Protein AF-A0A5B0R2Y5-F1 (afdb_monomer_lite)

Secondary structure (DSSP, 8-state):
--HHHHHHHHHHHHHHHT-SS----TT-GGG-B-TT--B--EEEEEEEEEEEEE-SSS-SSEEEEEEEEPPPTTS-S-GGGSTTEEEEEE-TTTGGG-PSSEEHHHHHHHEE-TTSPPPPTTPPPP-

pLDDT: mean 71.76, std 15.91, range [36.44, 91.12]

Sequence (127 aa):
MWSFHLFQIMMVLLIQGEAPYAQANPFGCGNVKNENGRVFQTRRCVKILPGKLPARSGLPGKFYQVEMIQLEAHMHNDCATTFHKIASCCDNDSVPHLNNPVSIANWSTFCKNPDNTDISRDQGPPK

Radius of gyration: 20.86 Å; chains: 1; bounding box: 61×32×54 Å

Foldseek 3Di:
DPVVVVVVVVVVVVVVVVPPPPPVQVQQQPPAADPVRQGLRDKWKKAWDQDWDDAPVPDDDTFTWIFTDDDDPPDPDDLPPDPRIAIKRFRPVCVVVCPPGHGLNSVQVGIDHSVNHTDDRRDHGDD

Structure (mmCIF, N/CA/C/O backbone):
data_AF-A0A5B0R2Y5-F1
#
_entry.id   AF-A0A5B0R2Y5-F1
#
loop_
_atom_site.group_PDB
_atom_site.id
_atom_site.type_symbol
_atom_site.label_atom_id
_atom_site.label_alt_id
_atom_site.label_comp_id
_atom_site.label_asym_id
_atom_site.label_entity_id
_atom_site.label_seq_id
_atom_site.pdbx_PDB_ins_code
_atom_site.Cartn_x
_atom_site.Cartn_y
_atom_site.Cartn_z
_atom_site.occupancy
_atom_site.B_iso_or_equiv
_atom_site.auth_seq_id
_atom_site.auth_comp_id
_atom_site.auth_asym_id
_atom_site.auth_atom_id
_atom_site.pdbx_PDB_model_num
ATOM 1 N N . MET A 1 1 ? 46.202 8.889 -40.734 1.00 53.00 1 MET A N 1
ATOM 2 C CA . MET A 1 1 ? 46.081 8.957 -39.256 1.00 53.00 1 MET A CA 1
ATOM 3 C C . MET A 1 1 ? 44.746 9.589 -38.822 1.00 53.00 1 MET A C 1
ATOM 5 O O . MET A 1 1 ? 44.736 10.456 -37.967 1.00 53.00 1 MET A O 1
ATOM 9 N N . TRP A 1 2 ? 43.605 9.180 -39.396 1.00 49.47 2 TRP A N 1
ATOM 10 C CA . TRP A 1 2 ? 42.271 9.726 -39.048 1.00 49.47 2 TRP A CA 1
ATOM 11 C C . TRP A 1 2 ? 41.261 8.642 -38.626 1.00 49.47 2 TRP A C 1
ATOM 13 O O . TRP A 1 2 ? 40.196 8.956 -38.111 1.00 49.47 2 TRP A O 1
ATOM 23 N N . SER A 1 3 ? 41.600 7.358 -38.786 1.00 54.00 3 SER A N 1
ATOM 24 C CA . SER A 1 3 ? 40.696 6.243 -38.461 1.00 54.00 3 SER A CA 1
ATOM 25 C C . SER A 1 3 ? 40.716 5.825 -36.986 1.00 54.00 3 SER A C 1
ATOM 27 O O . SER A 1 3 ? 39.759 5.218 -36.522 1.00 54.00 3 SER A O 1
ATOM 29 N N . PHE A 1 4 ? 41.767 6.161 -36.227 1.00 54.00 4 PHE A N 1
ATOM 30 C CA . PHE A 1 4 ? 41.877 5.773 -34.811 1.00 54.00 4 PHE A CA 1
ATOM 31 C C . PHE A 1 4 ? 41.007 6.627 -33.872 1.00 54.00 4 PHE A C 1
ATOM 33 O O . PHE A 1 4 ? 40.541 6.124 -32.854 1.00 54.00 4 PHE A O 1
ATOM 40 N N . HIS A 1 5 ? 40.726 7.888 -34.222 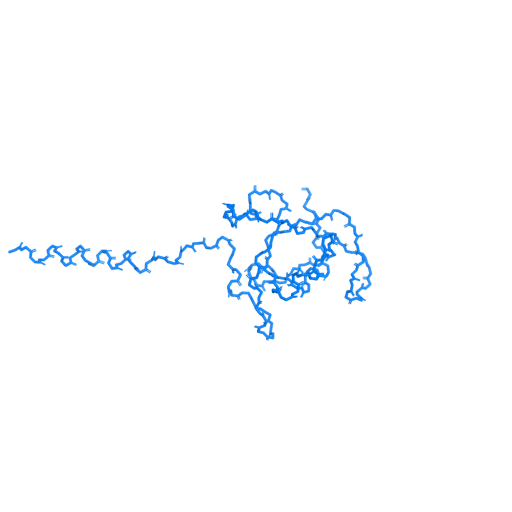1.00 52.91 5 HIS A N 1
ATOM 41 C CA . HIS A 1 5 ? 39.901 8.772 -33.386 1.00 52.91 5 HIS A CA 1
ATOM 42 C C . HIS A 1 5 ? 38.399 8.482 -33.492 1.00 52.91 5 HIS A C 1
ATOM 44 O O . HIS A 1 5 ? 37.680 8.629 -32.507 1.00 52.91 5 HIS A O 1
ATOM 50 N N . LEU A 1 6 ?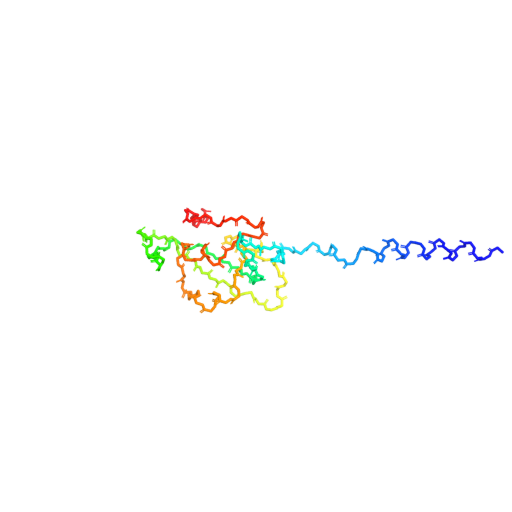 37.927 7.998 -34.645 1.00 55.81 6 LEU A N 1
ATOM 51 C CA . LEU A 1 6 ? 36.521 7.615 -34.825 1.00 55.81 6 LEU A CA 1
ATOM 52 C C . LEU A 1 6 ? 36.134 6.404 -33.964 1.00 55.81 6 LEU A C 1
ATOM 54 O O . LEU A 1 6 ? 35.037 6.370 -33.413 1.00 55.81 6 LEU A O 1
ATOM 58 N N . PHE A 1 7 ? 37.049 5.448 -33.782 1.00 56.25 7 PHE A N 1
ATOM 59 C CA . PHE A 1 7 ? 36.784 4.247 -32.985 1.00 56.25 7 PHE A CA 1
ATOM 60 C C . PHE A 1 7 ? 36.599 4.553 -31.491 1.00 56.25 7 PHE A C 1
ATOM 62 O O . PHE A 1 7 ? 35.738 3.963 -30.842 1.00 56.25 7 PHE A O 1
ATOM 69 N N . GLN A 1 8 ? 37.356 5.514 -30.949 1.00 54.62 8 GLN A N 1
ATOM 70 C CA . GLN A 1 8 ? 37.222 5.914 -29.544 1.00 54.62 8 GLN A CA 1
ATOM 71 C C . GLN A 1 8 ? 35.911 6.663 -29.271 1.00 54.62 8 GLN A C 1
ATOM 73 O O . GLN A 1 8 ? 35.277 6.419 -28.248 1.00 54.62 8 GLN A O 1
ATOM 78 N N . ILE A 1 9 ? 35.455 7.510 -30.201 1.00 58.22 9 ILE A N 1
ATOM 79 C CA . ILE A 1 9 ? 34.165 8.212 -30.075 1.00 58.22 9 ILE A CA 1
ATOM 80 C C . ILE A 1 9 ? 33.000 7.211 -30.121 1.00 58.22 9 ILE A C 1
ATOM 82 O O . ILE A 1 9 ? 32.063 7.310 -29.329 1.00 58.22 9 ILE A O 1
ATOM 86 N N . MET A 1 10 ? 33.079 6.205 -30.997 1.00 54.66 10 MET A N 1
ATOM 87 C CA . MET A 1 10 ? 32.034 5.186 -31.123 1.00 54.66 10 MET A CA 1
ATOM 88 C C . MET A 1 10 ? 31.936 4.284 -29.880 1.00 54.66 10 MET A C 1
ATOM 90 O O . MET A 1 10 ? 30.836 3.921 -29.473 1.00 54.66 10 MET A O 1
ATOM 94 N N . MET A 1 11 ? 33.065 3.965 -29.237 1.00 56.66 11 MET A N 1
ATOM 95 C CA . MET A 1 11 ? 33.077 3.172 -28.003 1.00 56.66 11 MET A CA 1
ATOM 96 C C . MET A 1 11 ? 32.488 3.943 -26.810 1.00 56.66 11 MET A C 1
ATOM 98 O O . MET A 1 11 ? 31.739 3.366 -26.027 1.00 56.66 11 MET A O 1
ATOM 102 N N . VAL A 1 12 ? 32.752 5.251 -26.693 1.00 56.22 12 VAL A N 1
ATOM 103 C CA . VAL A 1 12 ? 32.131 6.096 -25.653 1.00 56.22 12 VAL A CA 1
ATOM 104 C C . VAL A 1 12 ? 30.614 6.189 -25.851 1.00 56.22 12 VAL A C 1
ATOM 106 O O . VAL A 1 12 ? 29.866 6.098 -24.880 1.00 56.22 12 VAL A O 1
ATOM 109 N N . LEU A 1 13 ? 30.146 6.290 -27.100 1.00 52.78 13 LEU A N 1
ATOM 110 C CA . LEU A 1 13 ? 28.714 6.291 -27.417 1.00 52.78 13 LEU A CA 1
ATOM 111 C C . LEU A 1 13 ? 28.038 4.937 -27.139 1.00 52.78 13 LEU A C 1
ATOM 113 O O . LEU A 1 13 ? 26.885 4.922 -26.724 1.00 52.78 13 LEU A O 1
ATOM 117 N N . LEU A 1 14 ? 28.742 3.811 -27.302 1.00 51.97 14 LEU A N 1
ATOM 118 C CA . LEU A 1 14 ? 28.218 2.483 -26.954 1.00 51.97 14 LEU A CA 1
ATOM 119 C C . LEU A 1 14 ? 28.161 2.254 -25.436 1.00 51.97 14 LEU A C 1
ATOM 121 O O . LEU A 1 14 ? 27.173 1.720 -24.946 1.00 51.97 14 LEU A O 1
ATOM 125 N N . ILE A 1 15 ? 29.147 2.741 -24.676 1.00 53.88 15 ILE A N 1
ATOM 126 C CA . ILE A 1 15 ? 29.135 2.655 -23.204 1.00 53.88 15 ILE A CA 1
ATOM 127 C C . ILE A 1 15 ? 28.036 3.549 -22.602 1.00 53.88 15 ILE A C 1
ATOM 129 O O . ILE A 1 15 ? 27.416 3.181 -21.609 1.00 53.88 15 ILE A O 1
ATOM 133 N N . GLN A 1 16 ? 27.747 4.705 -23.209 1.00 46.12 16 GLN A N 1
ATOM 134 C CA . GLN A 1 16 ? 26.623 5.558 -22.794 1.00 46.12 16 GLN A CA 1
ATOM 135 C C . GLN A 1 16 ? 25.266 5.077 -23.341 1.00 46.12 16 GLN A C 1
ATOM 137 O O . GLN A 1 16 ? 24.226 5.402 -22.770 1.00 46.12 16 GLN A O 1
ATOM 142 N N . GLY A 1 17 ? 25.265 4.282 -24.415 1.00 43.12 17 GLY A N 1
ATOM 143 C CA . GLY A 1 17 ? 24.071 3.697 -25.029 1.00 43.12 17 GLY A CA 1
ATOM 144 C C 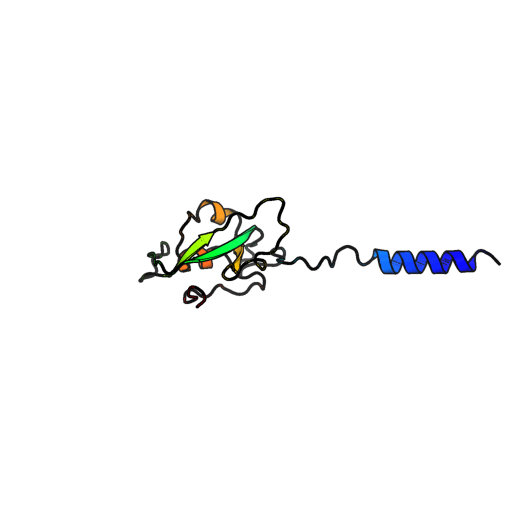. GLY A 1 17 ? 23.522 2.462 -24.309 1.00 43.12 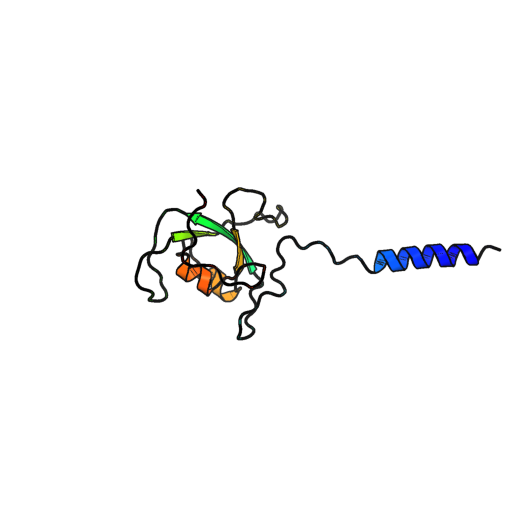17 GLY A C 1
ATOM 145 O O . GLY A 1 17 ? 22.350 2.139 -24.489 1.00 43.12 17 GLY A O 1
ATOM 146 N N . GLU A 1 18 ? 24.316 1.802 -23.460 1.00 43.34 18 GLU A N 1
ATOM 147 C CA . GLU A 1 18 ? 23.864 0.679 -22.617 1.00 43.34 18 GLU A CA 1
ATOM 148 C C . GLU A 1 18 ? 23.313 1.110 -21.248 1.00 43.34 18 GLU A C 1
ATOM 150 O O . GLU A 1 18 ? 22.898 0.272 -20.447 1.00 43.34 18 GLU A O 1
ATOM 155 N N . ALA A 1 19 ? 23.199 2.417 -20.997 1.00 45.00 19 ALA A N 1
ATOM 156 C CA . ALA A 1 19 ? 22.474 2.937 -19.843 1.00 45.00 19 ALA A CA 1
ATOM 157 C C . ALA A 1 19 ? 21.283 3.854 -20.204 1.00 45.00 19 ALA A C 1
ATOM 159 O O . ALA A 1 19 ? 21.272 5.000 -19.758 1.00 45.00 19 ALA A O 1
ATOM 160 N N . PRO A 1 20 ? 20.224 3.398 -20.918 1.00 37.38 20 PRO A N 1
ATOM 161 C CA . PRO A 1 20 ? 18.998 4.183 -21.039 1.00 37.38 20 PRO A CA 1
ATOM 162 C C . PRO A 1 20 ? 17.805 3.649 -20.230 1.00 37.38 20 PRO A C 1
ATOM 164 O O . PRO A 1 20 ? 16.711 4.172 -20.405 1.00 37.38 20 PRO A O 1
ATOM 167 N N . TYR A 1 21 ? 17.956 2.660 -19.333 1.00 39.41 21 TYR A N 1
ATOM 168 C CA . TYR A 1 21 ? 16.792 2.122 -18.591 1.00 39.41 21 TYR A CA 1
ATOM 169 C C . TYR A 1 21 ? 16.978 1.908 -17.090 1.00 39.41 21 TYR A C 1
ATOM 171 O O . TYR A 1 21 ? 16.038 1.491 -16.417 1.00 39.41 21 TYR A O 1
ATOM 179 N N . ALA A 1 22 ? 18.112 2.318 -16.522 1.00 36.44 22 ALA A N 1
ATOM 180 C CA . ALA A 1 22 ? 18.162 2.666 -15.105 1.00 36.44 22 ALA A CA 1
ATOM 181 C C . ALA A 1 22 ? 17.655 4.107 -14.909 1.00 36.44 22 ALA A C 1
ATOM 183 O O . ALA A 1 22 ? 18.254 4.906 -14.195 1.00 36.44 22 ALA A O 1
ATOM 184 N N . GLN A 1 23 ? 16.523 4.455 -15.536 1.00 37.53 23 GLN A N 1
ATOM 185 C CA . GLN A 1 23 ? 15.636 5.402 -14.881 1.00 37.53 23 GLN A CA 1
ATOM 186 C C . GLN A 1 23 ? 15.331 4.755 -13.537 1.00 37.53 23 GLN A C 1
ATOM 188 O O . GLN A 1 23 ? 14.659 3.724 -13.481 1.00 37.53 23 GLN A O 1
ATOM 193 N N . ALA A 1 24 ? 15.902 5.310 -12.471 1.00 38.75 24 ALA A N 1
ATOM 194 C CA . ALA A 1 24 ? 15.429 5.102 -11.120 1.00 38.75 24 ALA A CA 1
ATOM 195 C C . ALA A 1 24 ? 13.908 5.306 -11.156 1.00 38.75 24 ALA A C 1
ATOM 197 O O . ALA A 1 24 ? 13.417 6.427 -11.232 1.00 38.75 24 ALA A O 1
ATOM 198 N N . ASN A 1 25 ? 13.177 4.201 -11.266 1.00 41.75 25 ASN A N 1
ATOM 199 C CA . ASN A 1 25 ? 11.734 4.148 -11.405 1.00 41.75 25 ASN A CA 1
ATOM 200 C C . ASN A 1 25 ? 11.238 4.448 -9.985 1.00 41.75 25 ASN A C 1
ATOM 202 O O . ASN A 1 25 ? 11.398 3.565 -9.141 1.00 41.75 25 ASN A O 1
ATOM 206 N N . PRO A 1 26 ? 10.726 5.652 -9.653 1.00 49.12 26 PRO A N 1
ATOM 207 C CA . PRO A 1 26 ? 10.619 6.044 -8.244 1.00 49.12 26 PRO A CA 1
ATOM 208 C C . PRO A 1 26 ? 9.682 5.121 -7.449 1.00 49.12 26 PRO A C 1
ATOM 210 O O . PRO A 1 26 ? 9.864 4.948 -6.253 1.00 49.12 26 PRO A O 1
ATOM 213 N N . PHE A 1 27 ? 8.762 4.425 -8.137 1.00 57.78 27 PHE A N 1
ATOM 214 C CA . PHE A 1 27 ? 8.014 3.279 -7.617 1.00 57.78 27 PHE A CA 1
ATOM 215 C C . PHE A 1 27 ? 7.788 2.223 -8.712 1.00 57.78 27 PHE A C 1
ATOM 217 O O . PHE A 1 27 ? 6.887 2.337 -9.547 1.00 57.78 27 PHE A O 1
ATOM 224 N N . GLY A 1 28 ? 8.627 1.186 -8.747 1.00 63.62 28 GLY A N 1
ATOM 225 C CA . GLY A 1 28 ? 8.567 0.119 -9.748 1.00 63.62 28 GLY A CA 1
ATOM 226 C C . GLY A 1 28 ? 7.708 -1.075 -9.325 1.00 63.62 28 GLY A C 1
ATOM 227 O O . GLY A 1 28 ? 8.236 -2.062 -8.835 1.00 63.62 28 GLY A O 1
ATOM 228 N N . CYS A 1 29 ? 6.405 -1.063 -9.618 1.00 76.62 29 CYS A N 1
ATOM 229 C CA . CYS A 1 29 ? 5.533 -2.230 -9.393 1.00 76.62 29 CYS A CA 1
ATOM 230 C C . CYS A 1 29 ? 5.767 -3.414 -10.365 1.00 76.62 29 CYS A C 1
ATOM 232 O O . CYS A 1 29 ? 5.067 -4.422 -10.306 1.00 76.62 29 CYS A O 1
ATOM 234 N N . GLY A 1 30 ? 6.740 -3.311 -11.280 1.00 72.62 30 GLY A N 1
ATOM 235 C CA . GLY A 1 30 ? 6.972 -4.301 -12.342 1.00 72.62 30 GLY A CA 1
ATOM 236 C C . GLY A 1 30 ? 7.391 -5.688 -11.841 1.00 72.62 30 GLY A C 1
ATOM 237 O O . GLY A 1 30 ? 7.118 -6.681 -12.510 1.00 72.62 30 GLY A O 1
ATOM 238 N N . ASN A 1 31 ? 7.990 -5.759 -10.648 1.00 77.06 31 ASN A N 1
ATOM 239 C CA . ASN A 1 31 ? 8.489 -7.000 -10.049 1.00 77.06 31 ASN A CA 1
ATOM 240 C C . ASN A 1 31 ? 7.698 -7.443 -8.808 1.00 77.06 31 ASN A C 1
ATOM 242 O O . ASN A 1 31 ? 8.075 -8.422 -8.168 1.00 77.06 31 ASN A O 1
ATOM 246 N N . VAL A 1 32 ? 6.612 -6.748 -8.457 1.00 82.50 32 VAL A N 1
ATOM 247 C CA . VAL A 1 32 ? 5.834 -7.055 -7.250 1.00 82.50 32 VAL A CA 1
ATOM 248 C C . VAL A 1 32 ? 4.853 -8.181 -7.555 1.00 82.50 32 VAL A C 1
ATOM 250 O O . VAL A 1 32 ? 3.966 -8.040 -8.403 1.00 82.50 32 VAL A O 1
ATOM 253 N N . LYS A 1 33 ? 5.026 -9.316 -6.874 1.00 82.88 33 LYS A N 1
ATOM 254 C CA . LYS A 1 33 ? 4.220 -10.527 -7.055 1.00 82.88 33 LYS A CA 1
ATOM 255 C C . LYS A 1 33 ? 3.963 -11.211 -5.716 1.00 82.88 33 LYS A C 1
ATOM 257 O O . LYS A 1 33 ? 4.810 -11.174 -4.828 1.00 82.88 33 LYS A O 1
ATOM 262 N N . ASN A 1 34 ? 2.810 -11.862 -5.567 1.00 77.94 34 ASN A N 1
ATOM 263 C CA . ASN A 1 34 ? 2.593 -12.760 -4.427 1.00 77.94 34 ASN A CA 1
ATOM 264 C C . ASN A 1 34 ? 3.190 -14.157 -4.678 1.00 77.94 34 ASN A C 1
ATOM 266 O O . ASN A 1 34 ? 3.667 -14.458 -5.772 1.00 77.94 34 ASN A O 1
ATOM 270 N N . GLU A 1 35 ? 3.113 -15.018 -3.661 1.00 76.38 35 GLU A N 1
ATOM 271 C CA . GLU A 1 35 ? 3.593 -16.410 -3.682 1.00 76.38 35 GLU A CA 1
ATOM 272 C C . GLU A 1 35 ? 2.956 -17.254 -4.797 1.00 76.38 35 GLU A C 1
ATOM 274 O O . GLU A 1 35 ? 3.584 -18.164 -5.329 1.00 76.38 35 GLU A O 1
ATOM 279 N N . ASN A 1 36 ? 1.741 -16.895 -5.219 1.00 77.94 36 ASN A N 1
ATOM 280 C CA . ASN A 1 36 ? 1.012 -17.554 -6.304 1.00 77.94 36 ASN A CA 1
ATOM 281 C C . ASN A 1 36 ? 1.332 -16.957 -7.690 1.00 77.94 36 ASN A C 1
ATOM 283 O O . ASN A 1 36 ? 0.662 -17.277 -8.669 1.00 77.94 36 ASN A O 1
ATOM 287 N N . GLY A 1 37 ? 2.306 -16.045 -7.791 1.00 75.50 37 GLY A N 1
ATOM 288 C CA . GLY A 1 37 ? 2.714 -15.401 -9.043 1.00 75.50 37 GLY A CA 1
ATOM 289 C C . GLY A 1 3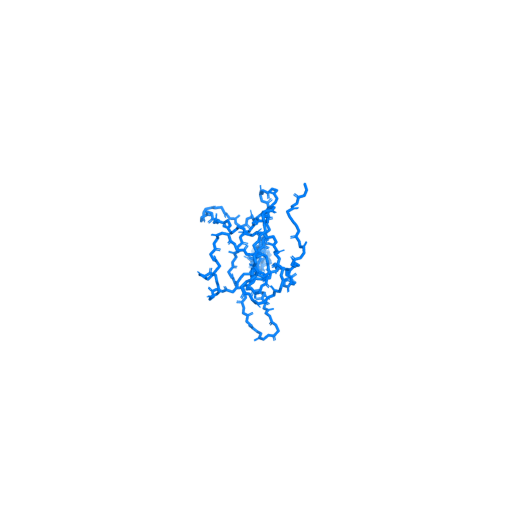7 ? 1.793 -14.278 -9.537 1.00 75.50 37 GLY A C 1
ATOM 290 O O . GLY A 1 37 ? 2.042 -13.722 -10.608 1.00 75.50 37 GLY A O 1
ATOM 291 N N . ARG A 1 38 ? 0.762 -13.903 -8.767 1.00 78.81 38 ARG A N 1
ATOM 292 C CA . ARG A 1 38 ? -0.146 -12.783 -9.069 1.00 78.81 38 ARG A CA 1
ATOM 293 C C . ARG A 1 38 ? 0.634 -11.477 -9.075 1.00 78.81 38 ARG A C 1
ATOM 295 O O . ARG A 1 38 ? 1.333 -11.194 -8.103 1.00 78.81 38 ARG A O 1
ATOM 302 N N . VAL A 1 39 ? 0.510 -10.689 -10.141 1.00 83.56 39 VAL A N 1
ATOM 303 C CA . VAL A 1 39 ? 1.320 -9.481 -10.346 1.00 83.56 39 VAL A CA 1
ATOM 304 C C . VAL A 1 39 ? 0.568 -8.233 -9.896 1.00 83.56 39 VAL A C 1
ATOM 306 O O . VAL A 1 39 ? -0.556 -7.977 -10.317 1.00 83.56 39 VAL A O 1
ATOM 309 N N . PHE A 1 40 ? 1.218 -7.416 -9.077 1.00 84.12 40 PHE A N 1
ATOM 310 C CA . PHE A 1 40 ? 0.658 -6.187 -8.529 1.00 84.12 40 PHE A CA 1
ATOM 311 C C . PHE A 1 40 ? 1.216 -5.001 -9.307 1.00 84.12 40 PHE A C 1
ATOM 313 O O . PHE A 1 40 ? 2.062 -4.281 -8.801 1.00 84.12 40 PHE A O 1
ATOM 320 N N . GLN A 1 41 ? 0.806 -4.819 -10.563 1.00 81.75 41 GLN A N 1
ATOM 321 C CA . GLN A 1 41 ? 1.410 -3.808 -11.447 1.00 81.75 41 GLN A CA 1
ATOM 322 C C . GLN A 1 41 ? 0.830 -2.397 -11.269 1.00 81.75 41 GLN A C 1
ATOM 324 O O . GLN A 1 41 ? 1.429 -1.421 -11.728 1.00 81.75 41 GLN A O 1
ATOM 329 N N . THR A 1 42 ? -0.324 -2.266 -10.608 1.00 82.25 42 THR A N 1
ATOM 330 C CA . THR A 1 42 ? -1.046 -0.992 -10.528 1.00 82.25 42 THR A CA 1
ATOM 331 C C . THR A 1 42 ? -0.475 -0.120 -9.424 1.00 82.25 42 THR A C 1
ATOM 333 O O . THR A 1 42 ? -0.609 -0.428 -8.242 1.00 82.25 42 THR A O 1
ATOM 336 N N . ARG A 1 43 ? 0.122 1.010 -9.797 1.00 81.00 43 ARG A N 1
ATOM 337 C CA . ARG A 1 43 ? 0.647 1.989 -8.838 1.00 81.00 43 ARG A CA 1
ATOM 338 C C . ARG A 1 43 ? -0.505 2.751 -8.187 1.00 81.00 43 ARG A C 1
ATOM 340 O O . ARG A 1 43 ? -1.354 3.312 -8.882 1.00 81.00 43 ARG A O 1
ATOM 347 N N . ARG A 1 44 ? -0.527 2.807 -6.856 1.00 81.69 44 ARG A N 1
ATOM 348 C CA . ARG A 1 44 ? -1.495 3.590 -6.082 1.00 81.69 44 ARG A CA 1
ATOM 349 C C . ARG A 1 44 ? -0.799 4.371 -4.982 1.00 81.69 44 ARG A C 1
ATOM 351 O O . ARG A 1 44 ? 0.077 3.854 -4.291 1.00 81.69 44 ARG A O 1
ATOM 358 N N . CYS A 1 45 ? -1.254 5.602 -4.800 1.00 82.88 45 CYS A N 1
ATOM 359 C CA . CYS A 1 45 ? -0.948 6.389 -3.623 1.00 82.88 45 CYS A CA 1
ATOM 360 C C . CYS A 1 45 ? -2.098 6.304 -2.649 1.00 82.88 45 CYS A C 1
ATOM 362 O O . CYS A 1 45 ? -3.254 6.426 -3.051 1.00 82.88 45 CYS A O 1
ATOM 364 N N . VAL A 1 46 ? -1.783 6.115 -1.376 1.00 85.69 46 VAL A N 1
ATOM 365 C CA . VAL A 1 46 ? -2.798 6.093 -0.335 1.00 85.69 46 VAL A CA 1
ATOM 366 C C . VAL A 1 46 ? -2.431 6.974 0.838 1.00 85.69 46 VAL A C 1
ATOM 368 O O . VAL A 1 46 ? -1.265 7.289 1.055 1.00 85.69 46 VAL A O 1
ATOM 371 N N . LYS A 1 47 ? -3.435 7.326 1.628 1.00 87.69 47 LYS A N 1
ATOM 372 C CA . LYS A 1 47 ? -3.280 7.963 2.929 1.00 87.69 47 LYS A CA 1
ATOM 373 C C . LYS A 1 47 ? -4.039 7.160 3.970 1.00 87.69 47 LYS A C 1
ATOM 375 O O . LYS A 1 47 ? -5.195 6.803 3.750 1.00 87.69 47 LYS A O 1
ATOM 380 N N . ILE A 1 48 ? -3.398 6.898 5.105 1.00 88.25 48 ILE A N 1
ATOM 381 C CA . ILE A 1 48 ? -4.072 6.302 6.260 1.00 88.25 48 ILE A CA 1
ATOM 382 C C . ILE A 1 48 ? -4.755 7.426 7.037 1.00 88.25 48 ILE A C 1
ATOM 384 O O . ILE A 1 48 ? -4.127 8.419 7.407 1.00 88.25 48 ILE A O 1
ATOM 388 N N . LEU A 1 49 ? -6.054 7.273 7.262 1.00 88.50 49 LEU A N 1
ATOM 389 C CA . LEU A 1 49 ? -6.894 8.206 7.997 1.00 88.50 49 LEU A CA 1
ATOM 390 C C . LEU A 1 49 ? -7.131 7.681 9.425 1.00 88.50 49 LEU A C 1
ATOM 392 O O . LEU A 1 49 ? -7.175 6.469 9.644 1.00 88.50 49 LEU A O 1
ATOM 396 N N . PRO A 1 50 ? -7.337 8.571 10.412 1.00 86.00 50 PRO A N 1
ATOM 397 C CA . PRO A 1 50 ? -7.564 8.177 11.806 1.00 86.00 50 PRO A CA 1
ATOM 398 C C . PRO A 1 50 ? -8.898 7.450 12.035 1.00 86.00 50 PRO A C 1
ATOM 400 O O . PRO A 1 50 ? -9.055 6.750 13.037 1.00 86.00 50 PRO A O 1
ATOM 403 N N . GLY A 1 51 ? -9.861 7.593 11.117 1.00 87.25 51 GLY A N 1
ATOM 404 C CA . GLY A 1 51 ? -11.121 6.854 11.159 1.00 87.25 51 GLY A CA 1
ATOM 405 C C . GLY A 1 51 ? -10.897 5.342 11.063 1.00 87.25 51 GLY A C 1
ATOM 406 O O . GLY A 1 51 ? -9.929 4.889 10.454 1.00 87.25 51 GLY A O 1
ATOM 407 N N . LYS A 1 52 ? -11.801 4.544 11.645 1.00 88.69 52 LYS A N 1
ATOM 408 C CA . LYS A 1 52 ? -11.734 3.076 11.579 1.00 88.69 52 LYS A CA 1
ATOM 409 C C . LYS A 1 52 ? -12.972 2.474 10.917 1.00 88.69 52 LYS A C 1
ATOM 411 O O . LYS A 1 52 ? -14.092 2.887 11.211 1.00 88.69 52 LYS A O 1
ATOM 416 N N . LEU A 1 53 ? -12.771 1.479 10.057 1.00 87.00 53 LEU A N 1
ATOM 417 C CA . LEU A 1 53 ? -13.818 0.717 9.367 1.00 87.00 53 LEU A CA 1
ATOM 418 C C . LEU A 1 53 ? -13.699 -0.779 9.678 1.00 87.00 53 LEU A C 1
ATOM 420 O O . LEU A 1 53 ? -12.591 -1.268 9.915 1.00 87.00 53 LEU A O 1
ATOM 424 N N . PRO A 1 54 ? -14.813 -1.528 9.659 1.00 86.06 54 PRO A N 1
ATOM 425 C CA . PRO A 1 54 ? -14.748 -2.984 9.687 1.00 86.06 54 PRO A CA 1
ATOM 426 C C . PRO A 1 54 ? -14.028 -3.524 8.439 1.00 86.06 54 PRO A C 1
ATOM 428 O O . PRO A 1 54 ? -14.054 -2.917 7.362 1.00 86.06 54 PRO A O 1
ATOM 431 N N . ALA A 1 55 ? -13.381 -4.680 8.571 1.00 82.75 55 ALA A N 1
ATOM 432 C CA . ALA A 1 55 ? -12.868 -5.418 7.421 1.00 82.75 55 ALA A CA 1
ATOM 433 C C . ALA A 1 55 ? -14.016 -6.129 6.686 1.00 82.75 55 ALA A C 1
ATOM 435 O O . ALA A 1 55 ? -14.938 -6.642 7.314 1.00 82.75 55 ALA A O 1
ATOM 436 N N . ARG A 1 56 ? -13.958 -6.183 5.350 1.00 78.38 56 ARG A N 1
ATOM 437 C CA . ARG A 1 56 ? -14.889 -7.003 4.546 1.00 78.38 56 ARG A CA 1
ATOM 438 C C . ARG A 1 56 ? -14.436 -8.460 4.475 1.00 78.38 56 ARG A C 1
ATOM 440 O O . ARG A 1 56 ? -15.249 -9.328 4.200 1.00 78.38 56 ARG A O 1
ATOM 447 N N . SER A 1 57 ? -13.164 -8.731 4.758 1.00 69.38 57 SER A N 1
ATOM 448 C CA . SER A 1 57 ? -12.547 -10.062 4.732 1.00 69.38 57 SER A CA 1
ATOM 449 C C . SER A 1 57 ? -12.956 -10.985 5.891 1.00 69.38 57 SER A C 1
ATOM 451 O O . SER A 1 57 ? -12.267 -11.961 6.164 1.00 69.38 57 SER A O 1
ATOM 453 N N . GLY A 1 58 ? -14.040 -10.677 6.613 1.00 73.19 58 GLY A N 1
ATOM 454 C CA . GLY A 1 58 ? -14.485 -11.462 7.772 1.00 73.19 58 GLY A CA 1
ATOM 455 C C . GLY A 1 58 ? -13.559 -11.376 8.992 1.00 73.19 58 GLY A C 1
ATOM 456 O O . GLY A 1 58 ? -13.799 -12.058 9.984 1.00 73.19 58 GLY A O 1
ATOM 457 N N . LEU A 1 59 ? -12.516 -10.538 8.948 1.00 79.81 59 LEU A N 1
ATOM 458 C CA . LEU A 1 59 ? -11.633 -10.302 10.088 1.00 79.81 59 LEU A CA 1
ATOM 459 C C . LEU A 1 59 ? -12.379 -9.531 11.190 1.00 79.81 59 LEU A C 1
ATOM 461 O O . LEU A 1 59 ? -12.942 -8.467 10.909 1.00 79.81 59 LEU A O 1
ATOM 465 N N . PRO A 1 60 ? -12.359 -10.017 12.445 1.00 81.06 60 PRO A N 1
ATOM 466 C CA . PRO A 1 60 ? -12.974 -9.307 13.555 1.00 81.06 60 PRO A CA 1
ATOM 467 C C . PRO A 1 60 ? -12.212 -8.011 13.864 1.00 81.06 60 PRO A C 1
ATOM 469 O O . PRO A 1 60 ? -10.984 -7.964 13.815 1.00 81.06 60 PRO A O 1
ATOM 472 N N . GLY A 1 61 ? -12.954 -6.959 14.219 1.00 85.56 61 GLY A N 1
ATOM 473 C CA . GLY A 1 61 ? -12.400 -5.672 14.645 1.00 85.56 61 GLY A CA 1
ATOM 474 C C . GLY A 1 61 ? -12.609 -4.524 13.655 1.00 85.56 61 GLY A C 1
ATOM 475 O O . GLY A 1 61 ? -13.249 -4.658 12.610 1.00 85.56 61 GLY A O 1
ATOM 476 N N . LYS A 1 62 ? -12.095 -3.347 14.029 1.00 87.56 62 LYS A N 1
ATOM 477 C CA . LYS A 1 62 ? -12.090 -2.144 13.189 1.00 87.56 62 LYS A CA 1
ATOM 478 C C . LYS A 1 62 ? -10.650 -1.733 12.925 1.00 87.56 62 LYS A C 1
ATOM 480 O O . LYS A 1 62 ? -9.874 -1.580 13.867 1.00 87.56 62 LYS A O 1
ATOM 485 N N . PHE A 1 63 ? -10.332 -1.485 11.666 1.00 90.19 63 PHE A N 1
ATOM 486 C CA . PHE A 1 63 ? -8.993 -1.125 11.219 1.00 90.19 63 PHE A CA 1
ATOM 487 C C . PHE A 1 63 ? -8.987 0.279 10.631 1.00 90.19 63 PHE A C 1
ATOM 489 O O . PHE A 1 63 ? -10.043 0.785 10.250 1.00 90.19 63 PHE A O 1
ATOM 496 N N . TYR A 1 64 ? -7.816 0.910 10.555 1.00 91.12 64 TYR A N 1
ATOM 497 C CA . TYR A 1 64 ? -7.709 2.259 10.010 1.00 91.12 64 TYR A CA 1
ATOM 498 C C . TYR A 1 64 ? -8.236 2.353 8.580 1.00 91.12 64 TYR A C 1
ATOM 500 O O . TYR A 1 64 ? -8.183 1.401 7.796 1.00 91.12 64 TYR A O 1
ATOM 508 N N . GLN A 1 65 ? -8.786 3.518 8.276 1.00 91.00 65 GLN A N 1
ATOM 509 C CA . GLN A 1 65 ? -9.245 3.888 6.954 1.00 91.00 65 GLN A CA 1
ATOM 510 C C . GLN A 1 65 ? -8.057 4.205 6.058 1.00 91.00 65 GLN A C 1
ATOM 512 O O . GLN A 1 65 ? -7.064 4.779 6.492 1.00 91.00 65 GLN A O 1
ATOM 517 N N . VAL A 1 66 ? -8.196 3.852 4.794 1.00 88.88 66 VAL A N 1
ATOM 518 C CA . VAL A 1 66 ? -7.248 4.120 3.730 1.00 88.88 66 VAL A CA 1
ATOM 519 C C . VAL A 1 66 ? -8.011 4.821 2.621 1.00 88.88 66 VAL A C 1
ATOM 521 O O . VAL A 1 66 ? -9.049 4.347 2.155 1.00 88.88 66 VAL A O 1
ATOM 524 N N . GLU A 1 67 ? -7.495 5.969 2.219 1.00 87.12 67 GLU A N 1
ATOM 525 C CA . GLU A 1 67 ? -7.989 6.745 1.095 1.00 87.12 67 GLU A CA 1
ATOM 526 C C . GLU A 1 67 ? -6.995 6.619 -0.054 1.00 87.12 67 GLU A C 1
ATOM 528 O O . GLU A 1 67 ? -5.827 6.984 0.088 1.00 87.12 67 GLU A O 1
ATOM 533 N N . MET A 1 68 ? -7.443 6.095 -1.192 1.00 83.75 68 MET A N 1
ATOM 534 C CA . MET A 1 68 ? -6.661 6.113 -2.421 1.00 83.75 68 MET A CA 1
ATOM 535 C C . MET A 1 68 ? -6.686 7.504 -3.031 1.00 83.75 68 MET A C 1
ATOM 537 O O . MET A 1 68 ? -7.740 8.032 -3.375 1.00 83.75 68 MET A O 1
ATOM 541 N N . ILE A 1 69 ? -5.502 8.061 -3.211 1.00 80.12 69 ILE A N 1
ATOM 542 C CA . ILE A 1 69 ? -5.286 9.357 -3.824 1.00 80.12 69 ILE A CA 1
ATOM 543 C C . ILE A 1 69 ? -5.092 9.133 -5.316 1.00 80.12 69 ILE A C 1
ATOM 545 O O . ILE A 1 69 ? -4.225 8.365 -5.746 1.00 80.12 69 ILE A O 1
ATOM 549 N N . GLN A 1 70 ? -5.912 9.811 -6.110 1.00 69.69 70 GLN A N 1
ATOM 550 C CA . GLN A 1 70 ? -5.745 9.824 -7.549 1.00 69.69 70 GLN A CA 1
ATOM 551 C C . GLN A 1 70 ? -4.492 10.634 -7.888 1.00 69.69 70 GLN A C 1
ATOM 553 O O . GLN A 1 70 ? -4.382 11.806 -7.540 1.00 69.69 70 GLN A O 1
ATOM 558 N N . LEU A 1 71 ? -3.523 9.979 -8.524 1.00 64.25 71 LEU A N 1
ATOM 559 C CA . LEU A 1 71 ? -2.367 10.657 -9.091 1.00 64.25 71 LEU A CA 1
ATOM 560 C C . LEU A 1 71 ? -2.822 11.372 -10.365 1.00 64.25 71 LEU A C 1
ATOM 562 O O . LEU A 1 71 ? -3.416 10.744 -11.244 1.00 64.25 71 LEU A O 1
ATOM 566 N N . GLU A 1 72 ? -2.571 12.676 -10.461 1.00 55.38 72 GLU A N 1
ATOM 567 C CA . GLU A 1 72 ? -2.774 13.406 -11.709 1.00 55.38 72 GLU A CA 1
ATOM 568 C C . GLU A 1 72 ? -1.800 12.882 -12.769 1.00 55.38 72 GLU A C 1
ATOM 570 O O . GLU A 1 72 ? -0.616 12.691 -12.493 1.00 55.38 72 GLU A O 1
ATOM 575 N N . ALA A 1 73 ? -2.288 12.667 -13.994 1.00 51.28 73 ALA A N 1
ATOM 576 C CA . ALA A 1 73 ? -1.532 12.042 -15.084 1.00 51.28 73 ALA A CA 1
ATOM 577 C C . ALA A 1 73 ? -0.224 12.777 -15.451 1.00 51.28 73 ALA A C 1
ATOM 579 O O . ALA A 1 73 ? 0.671 12.187 -16.054 1.00 51.28 73 ALA A O 1
ATOM 580 N N . HIS A 1 74 ? -0.103 14.054 -15.077 1.00 46.41 74 HIS A N 1
ATOM 581 C CA . HIS A 1 74 ? 1.064 14.892 -15.349 1.00 46.41 74 HIS A CA 1
ATOM 582 C C . HIS A 1 74 ? 2.086 14.924 -14.203 1.00 46.41 74 HIS A C 1
ATOM 584 O O . HIS A 1 74 ? 3.237 15.291 -14.433 1.00 46.41 74 HIS A O 1
ATOM 590 N N . MET A 1 75 ? 1.714 14.501 -12.990 1.00 49.31 75 MET A N 1
ATOM 591 C CA . MET A 1 75 ? 2.656 14.369 -11.880 1.00 49.31 75 MET A CA 1
ATOM 592 C C . MET A 1 75 ? 3.310 12.993 -11.945 1.00 49.31 75 MET A C 1
ATOM 594 O O . MET A 1 75 ? 2.760 11.986 -11.502 1.00 49.31 75 MET A O 1
ATOM 598 N N . HIS A 1 76 ? 4.506 12.951 -12.529 1.00 46.12 76 HIS A N 1
ATOM 599 C CA . HIS A 1 76 ? 5.356 11.773 -12.484 1.00 46.12 76 HIS A CA 1
ATOM 600 C C . HIS A 1 76 ? 5.593 11.338 -11.028 1.00 46.12 76 HIS A C 1
ATOM 602 O O . HIS A 1 76 ? 6.349 11.945 -10.280 1.00 46.12 76 HIS A O 1
ATOM 608 N N . ASN A 1 77 ? 4.964 10.220 -10.681 1.00 51.38 77 ASN A N 1
ATOM 609 C CA . ASN A 1 77 ? 5.540 9.120 -9.917 1.00 51.38 77 ASN A CA 1
ATOM 610 C C . ASN A 1 77 ? 5.946 9.310 -8.455 1.00 51.38 77 ASN A C 1
ATOM 612 O O . ASN A 1 77 ? 6.329 8.299 -7.887 1.00 51.38 77 ASN A O 1
ATOM 616 N N . ASP A 1 78 ? 5.812 10.464 -7.801 1.00 56.03 78 ASP A N 1
ATOM 617 C CA . ASP A 1 78 ? 6.169 10.547 -6.378 1.00 56.03 78 ASP A CA 1
ATOM 618 C C . ASP A 1 78 ? 4.969 10.676 -5.444 1.00 56.03 78 ASP A C 1
ATOM 620 O O . ASP A 1 78 ? 4.502 11.763 -5.094 1.00 56.03 78 ASP A O 1
ATOM 624 N N . CYS A 1 79 ? 4.577 9.523 -4.898 1.00 67.12 79 CYS A N 1
ATOM 625 C CA . CYS A 1 79 ? 3.925 9.460 -3.593 1.00 67.12 79 CYS A CA 1
ATOM 626 C C . CYS A 1 79 ? 4.752 10.159 -2.493 1.00 67.12 79 CYS A C 1
ATOM 628 O O . CYS A 1 79 ? 4.211 10.477 -1.440 1.00 67.12 79 CYS A O 1
ATOM 630 N N . ALA A 1 80 ? 6.042 10.423 -2.741 1.00 56.34 80 ALA A N 1
ATOM 631 C CA . ALA A 1 80 ? 6.977 11.062 -1.823 1.00 56.34 80 ALA A CA 1
ATOM 632 C C . ALA A 1 80 ? 6.819 12.590 -1.687 1.00 56.34 80 ALA A C 1
ATOM 634 O O . ALA A 1 80 ? 7.343 13.169 -0.740 1.00 56.34 80 ALA A O 1
ATOM 635 N N . THR A 1 81 ? 6.093 13.269 -2.585 1.00 53.94 81 THR A N 1
ATOM 636 C CA . THR A 1 81 ? 5.995 14.750 -2.582 1.00 53.94 81 THR A CA 1
ATOM 637 C C . THR A 1 81 ? 5.171 15.327 -1.429 1.00 53.94 81 THR A C 1
ATOM 639 O O . THR A 1 81 ? 5.111 16.540 -1.248 1.00 53.94 81 THR A O 1
ATOM 642 N N . THR A 1 82 ? 4.491 14.490 -0.647 1.00 52.72 82 THR A N 1
ATOM 643 C CA . THR A 1 82 ? 3.604 14.948 0.426 1.00 52.72 82 THR A CA 1
ATOM 644 C C . THR A 1 82 ? 3.736 14.045 1.640 1.00 52.72 82 THR A C 1
ATOM 646 O O . THR A 1 82 ? 3.591 12.827 1.538 1.00 52.72 82 THR A O 1
ATOM 649 N N . PHE A 1 83 ? 3.983 14.659 2.801 1.00 56.50 83 PHE A N 1
ATOM 650 C CA . PHE A 1 83 ? 3.950 13.970 4.086 1.00 56.50 83 PHE A CA 1
ATOM 651 C C . PHE A 1 83 ? 2.632 13.188 4.196 1.00 56.50 83 PHE A C 1
ATOM 653 O O . PHE A 1 83 ? 1.562 13.690 3.843 1.00 56.50 83 PHE A O 1
ATOM 660 N N . HIS A 1 84 ? 2.721 11.948 4.678 1.00 68.75 84 HIS A N 1
ATOM 661 C CA . HIS A 1 84 ? 1.589 11.053 4.951 1.00 68.75 84 HIS A CA 1
ATOM 662 C C . HIS A 1 84 ? 0.971 10.296 3.765 1.00 68.75 84 HIS A C 1
ATOM 664 O O . HIS A 1 84 ? -0.069 9.657 3.949 1.00 68.75 84 HIS A O 1
ATOM 670 N N . LYS A 1 85 ? 1.596 10.309 2.583 1.00 76.00 85 LYS A N 1
ATOM 671 C CA . LYS A 1 85 ? 1.221 9.410 1.482 1.00 76.00 85 LYS A CA 1
ATOM 672 C C . LYS A 1 85 ? 2.113 8.167 1.463 1.00 76.00 85 LYS A C 1
ATOM 674 O O . LYS A 1 85 ? 3.316 8.252 1.688 1.00 76.00 85 LYS A O 1
ATOM 679 N N . ILE A 1 86 ? 1.513 7.011 1.203 1.00 82.12 86 ILE A N 1
ATOM 680 C CA . ILE A 1 86 ? 2.186 5.713 1.113 1.00 82.12 86 ILE A CA 1
ATOM 681 C C . ILE A 1 86 ? 2.017 5.202 -0.310 1.00 82.12 86 ILE A C 1
ATOM 683 O O . ILE A 1 86 ? 0.899 5.125 -0.829 1.00 82.12 86 ILE A O 1
ATOM 687 N N . ALA A 1 87 ? 3.132 4.856 -0.943 1.00 83.50 87 ALA A N 1
ATOM 688 C CA . ALA A 1 87 ? 3.113 4.191 -2.232 1.00 83.50 87 ALA A CA 1
ATOM 689 C C . ALA A 1 87 ? 2.761 2.716 -2.060 1.00 83.50 87 ALA A C 1
ATOM 691 O O . ALA A 1 87 ? 3.236 2.054 -1.142 1.00 83.50 87 ALA A O 1
ATOM 692 N N . SER A 1 88 ? 1.956 2.194 -2.975 1.00 86.19 88 SER A N 1
ATOM 693 C CA . SER A 1 88 ? 1.575 0.789 -2.991 1.00 86.19 88 SER A CA 1
ATOM 694 C C . SER A 1 88 ? 1.408 0.268 -4.405 1.00 86.19 88 SER A C 1
ATOM 696 O O . SER A 1 88 ? 1.112 1.011 -5.345 1.00 86.19 88 SER A O 1
ATOM 698 N N . CYS A 1 89 ? 1.603 -1.035 -4.525 1.00 86.56 89 CYS A N 1
ATOM 699 C CA . CYS A 1 89 ? 1.430 -1.801 -5.737 1.00 86.56 89 CYS A CA 1
ATOM 700 C C . CYS A 1 89 ? 0.212 -2.694 -5.552 1.00 86.56 89 CYS A C 1
ATOM 702 O O . CYS A 1 89 ? 0.207 -3.564 -4.685 1.00 86.56 89 CYS A O 1
ATOM 704 N N . CYS A 1 90 ? -0.831 -2.454 -6.333 1.00 85.81 90 CYS A N 1
ATOM 705 C CA . CYS A 1 90 ? -2.102 -3.149 -6.239 1.00 85.81 90 CYS A CA 1
ATOM 706 C C . CYS A 1 90 ? -2.322 -4.065 -7.437 1.00 85.81 90 CYS A C 1
ATOM 708 O O . CYS A 1 90 ? -1.873 -3.807 -8.560 1.00 85.81 90 CYS A O 1
ATOM 710 N N . ASP A 1 91 ? -3.054 -5.137 -7.188 1.00 86.56 91 ASP A N 1
ATOM 711 C CA . ASP A 1 91 ? -3.567 -5.991 -8.238 1.00 86.56 91 ASP A CA 1
ATOM 712 C C . ASP A 1 91 ? -4.616 -5.239 -9.079 1.00 86.56 91 ASP A C 1
ATOM 714 O O . ASP A 1 91 ? -5.506 -4.582 -8.535 1.00 86.56 91 ASP A O 1
ATOM 718 N N . ASN A 1 92 ? -4.497 -5.323 -10.406 1.00 74.88 92 ASN A N 1
ATOM 719 C CA . ASN A 1 92 ? -5.323 -4.553 -11.339 1.00 74.88 92 ASN A CA 1
ATOM 720 C C . ASN A 1 92 ? -6.813 -4.931 -11.277 1.00 74.88 92 ASN A C 1
ATOM 722 O O . ASN A 1 92 ? -7.673 -4.058 -11.363 1.00 74.88 92 ASN A O 1
ATOM 726 N N . ASP A 1 93 ? -7.117 -6.206 -11.043 1.00 74.38 93 ASP A N 1
ATOM 727 C CA . ASP A 1 93 ? -8.488 -6.723 -10.997 1.00 74.38 93 ASP A CA 1
ATOM 728 C C . ASP A 1 93 ? -9.200 -6.329 -9.698 1.00 74.38 93 ASP A C 1
ATOM 730 O O . ASP A 1 93 ? -10.423 -6.235 -9.631 1.00 74.38 93 ASP A O 1
ATOM 734 N N . SER A 1 94 ? -8.431 -6.068 -8.644 1.00 70.75 94 SER A N 1
ATOM 735 C CA . SER A 1 94 ? -8.957 -5.761 -7.310 1.00 70.75 94 SER A CA 1
ATOM 736 C C . SER A 1 94 ? -9.190 -4.268 -7.092 1.00 70.75 94 SER A C 1
ATOM 738 O O . SER A 1 94 ? -9.998 -3.867 -6.254 1.00 70.75 94 SER A O 1
ATOM 740 N N . VAL A 1 95 ? -8.487 -3.433 -7.854 1.00 67.12 95 VAL A N 1
ATOM 741 C CA . VAL A 1 95 ? -8.528 -1.970 -7.775 1.00 67.12 95 VAL A CA 1
ATOM 742 C C . VAL A 1 95 ? -9.937 -1.377 -7.949 1.00 67.12 95 VAL A C 1
ATOM 744 O O . VAL A 1 95 ? -10.277 -0.498 -7.157 1.00 67.12 95 VAL A O 1
ATOM 747 N N . PRO A 1 96 ? -10.793 -1.844 -8.881 1.00 61.06 96 PRO A N 1
ATOM 748 C CA . PRO A 1 96 ? -12.175 -1.366 -8.997 1.00 61.06 96 PRO A CA 1
ATOM 749 C C . PRO A 1 96 ? -13.045 -1.664 -7.767 1.00 61.06 96 PRO A C 1
ATOM 751 O O . PRO A 1 96 ? -14.060 -1.008 -7.555 1.00 61.06 96 PRO A O 1
ATOM 754 N N . HIS A 1 97 ? -12.663 -2.653 -6.954 1.00 64.06 97 HIS A N 1
ATOM 755 C CA . HIS A 1 97 ? -13.414 -3.078 -5.770 1.00 64.06 97 HIS A CA 1
ATOM 756 C C . HIS A 1 97 ? -12.969 -2.378 -4.480 1.00 64.06 97 HIS A C 1
ATOM 758 O O . HIS A 1 97 ? -13.638 -2.480 -3.443 1.00 64.06 97 HIS A O 1
ATOM 764 N N . LEU A 1 98 ? -11.853 -1.652 -4.531 1.00 71.06 98 LEU A N 1
ATOM 765 C CA . LEU A 1 98 ? -11.385 -0.806 -3.446 1.00 71.06 98 LEU A CA 1
ATOM 766 C C . LEU A 1 98 ? -12.174 0.519 -3.484 1.00 71.06 98 LEU A C 1
ATOM 768 O O . LEU A 1 98 ? -11.721 1.532 -3.996 1.00 71.06 98 LEU A O 1
ATOM 772 N N . ASN A 1 99 ? -13.399 0.531 -2.962 1.00 69.62 99 ASN A N 1
ATOM 773 C CA . ASN A 1 99 ? -14.154 1.784 -2.839 1.00 69.62 99 ASN A CA 1
ATOM 774 C C . ASN A 1 99 ? -13.530 2.663 -1.746 1.00 69.62 99 ASN A C 1
ATOM 776 O O . ASN A 1 99 ? -13.331 2.193 -0.626 1.00 69.62 99 ASN A O 1
ATOM 780 N N . ASN A 1 100 ? -13.262 3.933 -2.048 1.00 76.62 100 ASN A N 1
ATOM 781 C CA . ASN A 1 100 ? -12.802 4.901 -1.053 1.00 76.62 100 ASN A CA 1
ATOM 782 C C . ASN A 1 100 ? -13.937 5.314 -0.092 1.00 76.62 100 ASN A C 1
ATOM 784 O O . ASN A 1 100 ? -15.039 5.598 -0.565 1.00 76.62 100 ASN A O 1
ATOM 788 N N . PRO A 1 101 ? -13.677 5.446 1.223 1.00 78.44 101 PRO A N 1
ATOM 789 C CA . PRO A 1 101 ? -12.522 4.922 1.960 1.00 78.44 101 PRO A CA 1
ATOM 790 C C . PRO A 1 101 ? -12.626 3.401 2.181 1.00 78.44 101 PRO A C 1
ATOM 792 O O . PRO A 1 101 ? -13.705 2.863 2.434 1.00 78.44 101 PRO A O 1
ATOM 795 N N . VAL A 1 102 ? -11.484 2.711 2.158 1.00 88.06 102 VAL A N 1
ATOM 796 C CA . VAL A 1 102 ? -11.376 1.260 2.388 1.00 88.06 102 VAL A CA 1
ATOM 797 C C . VAL A 1 102 ? -10.635 0.983 3.696 1.00 88.06 102 VAL A C 1
ATOM 799 O O . VAL A 1 102 ? -9.826 1.790 4.133 1.00 88.06 102 VAL A O 1
ATOM 802 N N . SER A 1 103 ? -10.894 -0.134 4.378 1.00 89.94 103 SER A N 1
ATOM 803 C CA . SER A 1 103 ? -10.089 -0.497 5.552 1.00 89.94 103 SER A CA 1
ATOM 804 C C . SER A 1 103 ? -8.694 -0.980 5.141 1.00 89.94 103 SER A C 1
ATOM 806 O O . SER A 1 103 ? -8.538 -1.657 4.123 1.00 89.94 103 SER A O 1
ATOM 808 N N . ILE A 1 104 ? -7.682 -0.703 5.966 1.00 89.56 104 ILE A N 1
ATOM 809 C CA . ILE A 1 104 ? -6.297 -1.156 5.751 1.00 89.56 104 ILE A CA 1
ATOM 810 C C . ILE A 1 104 ? -6.197 -2.688 5.645 1.00 89.56 104 ILE A C 1
ATOM 812 O O . ILE A 1 104 ? -5.393 -3.211 4.879 1.00 89.56 104 ILE A O 1
ATOM 816 N N . ALA A 1 105 ? -7.072 -3.426 6.337 1.00 89.19 105 ALA A N 1
ATOM 817 C CA . ALA A 1 105 ? -7.160 -4.883 6.241 1.00 89.19 105 ALA A CA 1
ATOM 818 C C . ALA A 1 105 ? -7.606 -5.357 4.847 1.00 89.19 105 ALA A C 1
ATOM 820 O O . ALA A 1 105 ? -7.059 -6.319 4.312 1.00 89.19 105 ALA A O 1
ATOM 821 N N . ASN A 1 106 ? -8.571 -4.668 4.233 1.00 88.88 106 ASN A N 1
ATOM 822 C CA . ASN A 1 106 ? -8.985 -4.976 2.866 1.00 88.88 106 ASN A CA 1
ATOM 823 C C . ASN A 1 106 ? -7.919 -4.523 1.863 1.00 88.88 106 ASN A C 1
ATOM 825 O O . ASN A 1 106 ? -7.559 -5.285 0.976 1.00 88.88 106 ASN A O 1
ATOM 829 N N . TRP A 1 107 ? -7.383 -3.312 2.019 1.00 88.69 107 TRP A N 1
ATOM 830 C CA . TRP A 1 107 ? -6.345 -2.779 1.133 1.00 88.69 107 TRP A CA 1
ATOM 831 C C . TRP A 1 107 ? -5.089 -3.664 1.105 1.00 88.69 107 TRP A C 1
ATOM 833 O O . TRP A 1 107 ? -4.661 -4.062 0.026 1.00 88.69 107 TRP A O 1
ATOM 843 N N . SER A 1 108 ? -4.574 -4.080 2.268 1.00 88.88 108 SER A N 1
ATOM 844 C CA . SER A 1 108 ? -3.418 -4.993 2.385 1.00 88.88 108 SER A CA 1
ATOM 845 C C . SER A 1 108 ? -3.643 -6.389 1.791 1.00 88.88 108 SER A C 1
ATOM 847 O O . SER A 1 108 ? -2.686 -7.121 1.577 1.00 88.88 108 SER A O 1
ATOM 849 N N . THR A 1 109 ? -4.889 -6.780 1.505 1.00 87.44 109 THR A N 1
ATOM 850 C CA . THR A 1 109 ? -5.183 -8.051 0.816 1.00 87.44 109 THR A CA 1
ATOM 851 C C . THR A 1 109 ? -4.933 -7.947 -0.692 1.00 87.44 109 THR A C 1
ATOM 853 O O . THR A 1 109 ? -4.603 -8.934 -1.348 1.00 87.44 109 THR A O 1
ATOM 856 N N . PHE A 1 110 ? -5.098 -6.749 -1.252 1.00 88.06 110 PHE A N 1
ATOM 857 C CA . PHE A 1 110 ? -5.070 -6.498 -2.695 1.00 88.06 110 PHE A CA 1
ATOM 858 C C . PHE A 1 110 ? -3.886 -5.649 -3.142 1.00 88.06 110 PHE A C 1
ATOM 860 O O . PHE A 1 110 ? -3.700 -5.432 -4.341 1.00 88.06 110 PHE A O 1
ATOM 867 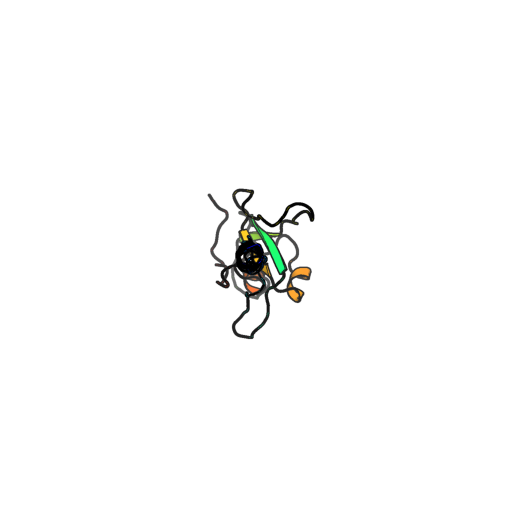N N . CYS A 1 111 ? -3.085 -5.183 -2.191 1.00 88.50 111 CYS A N 1
ATOM 868 C CA . CYS A 1 111 ? -1.933 -4.345 -2.433 1.00 88.50 111 CYS A CA 1
ATOM 869 C C . CYS A 1 111 ? -0.751 -4.791 -1.570 1.00 88.50 111 CYS A C 1
ATOM 871 O O . CYS A 1 111 ? -0.924 -5.358 -0.493 1.00 88.50 111 CYS A O 1
ATOM 873 N N . LYS A 1 112 ? 0.450 -4.495 -2.054 1.00 88.50 112 LYS A N 1
ATOM 874 C CA . LYS A 1 112 ? 1.737 -4.706 -1.394 1.00 88.50 112 LYS A CA 1
ATOM 875 C C . LYS A 1 112 ? 2.536 -3.411 -1.387 1.00 88.50 112 LYS A C 1
ATOM 877 O O . LYS A 1 112 ? 2.242 -2.475 -2.141 1.00 88.50 112 LYS A O 1
ATOM 882 N N . ASN A 1 113 ? 3.571 -3.381 -0.562 1.00 85.19 113 ASN A N 1
ATOM 883 C CA . ASN A 1 113 ? 4.573 -2.337 -0.648 1.00 85.19 113 ASN A CA 1
ATOM 884 C C . ASN A 1 113 ? 5.380 -2.478 -1.958 1.00 85.19 113 ASN A C 1
ATOM 886 O O . ASN A 1 113 ? 5.487 -3.575 -2.519 1.00 85.19 113 ASN A O 1
ATOM 890 N N . PRO A 1 114 ? 5.961 -1.382 -2.468 1.00 82.19 114 PRO A N 1
ATOM 891 C CA . PRO A 1 114 ? 6.769 -1.396 -3.690 1.00 82.19 114 PRO A CA 1
ATOM 892 C C . PRO A 1 114 ? 8.022 -2.281 -3.616 1.00 82.19 114 PRO A C 1
ATOM 894 O O . PRO A 1 114 ? 8.508 -2.739 -4.645 1.00 82.19 114 PRO A O 1
ATOM 897 N N . ASP A 1 115 ? 8.521 -2.548 -2.410 1.00 83.75 115 ASP A N 1
ATOM 898 C CA . ASP A 1 115 ? 9.627 -3.470 -2.119 1.00 83.75 115 ASP A CA 1
ATOM 899 C C . ASP A 1 115 ? 9.184 -4.947 -2.051 1.00 83.75 115 ASP A C 1
ATOM 901 O O . ASP A 1 115 ? 9.944 -5.812 -1.622 1.00 83.75 115 ASP A O 1
ATOM 905 N N . ASN A 1 116 ? 7.952 -5.243 -2.485 1.00 83.81 116 ASN A N 1
ATOM 906 C CA . ASN A 1 116 ? 7.313 -6.558 -2.463 1.00 83.81 116 ASN A CA 1
ATOM 907 C C . ASN A 1 116 ? 6.962 -7.100 -1.062 1.00 83.81 116 ASN A C 1
ATOM 909 O O . ASN A 1 116 ? 6.469 -8.229 -0.942 1.00 83.81 116 ASN A O 1
ATOM 913 N N . THR A 1 117 ? 7.143 -6.299 -0.010 1.00 85.81 117 THR A N 1
ATOM 914 C CA . THR A 1 117 ? 6.729 -6.666 1.349 1.00 85.81 117 THR A CA 1
ATOM 915 C C . THR A 1 117 ? 5.225 -6.487 1.555 1.00 85.81 117 THR A C 1
ATOM 917 O O . THR A 1 117 ? 4.537 -5.774 0.814 1.00 85.81 117 THR A O 1
ATOM 920 N N . ASP A 1 118 ? 4.691 -7.175 2.561 1.00 87.56 118 ASP A N 1
ATOM 921 C CA . ASP A 1 118 ? 3.292 -7.030 2.943 1.00 87.56 118 ASP A CA 1
ATOM 922 C C . ASP A 1 118 ? 3.047 -5.727 3.701 1.00 87.56 118 ASP A C 1
ATOM 924 O O . ASP A 1 118 ? 3.862 -5.255 4.495 1.00 87.56 118 ASP A O 1
ATOM 928 N N . ILE A 1 119 ? 1.870 -5.158 3.471 1.00 88.00 119 ILE A N 1
ATOM 929 C CA . ILE A 1 119 ? 1.403 -3.981 4.194 1.00 88.00 119 ILE A CA 1
ATOM 930 C C . ILE A 1 119 ? 0.947 -4.410 5.591 1.00 88.00 119 ILE A C 1
ATOM 932 O O . ILE A 1 119 ? 0.064 -5.261 5.737 1.00 88.00 119 ILE A O 1
ATOM 936 N N . SER A 1 120 ? 1.494 -3.768 6.625 1.00 87.56 120 SER A N 1
ATOM 937 C CA . SER A 1 120 ? 1.071 -4.007 8.006 1.00 87.56 120 SER A CA 1
ATOM 938 C C . SER A 1 120 ? -0.343 -3.482 8.255 1.00 87.56 120 SER A C 1
ATOM 940 O O . SER A 1 120 ? -0.653 -2.320 7.996 1.00 87.56 120 SER A O 1
ATOM 942 N N . ARG A 1 121 ? -1.205 -4.330 8.821 1.00 84.50 121 ARG A N 1
ATOM 943 C CA . ARG A 1 121 ? -2.600 -3.987 9.154 1.00 84.50 121 ARG A CA 1
ATOM 944 C C . ARG A 1 121 ? -2.727 -3.066 10.366 1.00 84.50 121 ARG A C 1
ATOM 946 O O . ARG A 1 121 ? -3.765 -2.430 10.535 1.00 84.50 121 ARG A O 1
ATOM 953 N N . ASP A 1 122 ? -1.676 -2.987 11.173 1.00 82.12 122 ASP A N 1
ATOM 954 C CA . ASP A 1 122 ? -1.628 -2.165 12.383 1.00 82.12 122 ASP A CA 1
ATOM 955 C C . ASP A 1 122 ? -1.005 -0.789 12.126 1.00 82.12 122 ASP A C 1
ATOM 957 O O . ASP A 1 122 ? -0.886 0.030 13.041 1.00 82.12 122 ASP A O 1
ATOM 961 N N . GLN A 1 123 ? -0.621 -0.509 10.876 1.00 80.81 123 GLN A N 1
ATOM 962 C CA . GLN A 1 123 ? -0.077 0.784 10.494 1.00 80.81 123 GLN A CA 1
ATOM 963 C C . GLN A 1 123 ? -1.124 1.881 10.734 1.00 80.81 123 GLN A C 1
ATOM 965 O O . GLN A 1 123 ? -2.233 1.855 10.197 1.00 80.81 123 GLN A O 1
ATOM 970 N N . GLY A 1 124 ? -0.767 2.840 11.586 1.00 78.81 124 GLY A N 1
ATOM 971 C CA . GLY A 1 124 ? -1.598 3.996 11.899 1.00 78.81 124 GLY A CA 1
ATOM 972 C C . GLY A 1 124 ? -1.337 5.184 10.975 1.00 78.81 124 GLY A C 1
ATOM 973 O O . GLY A 1 124 ? -0.361 5.183 10.218 1.00 78.81 124 GLY A O 1
ATOM 974 N N . PRO A 1 125 ? -2.184 6.227 11.052 1.00 76.81 125 PRO A N 1
ATOM 975 C CA . PRO A 1 125 ? -1.851 7.514 10.461 1.00 76.81 125 PRO A CA 1
ATOM 976 C C . PRO A 1 125 ? -0.519 8.009 11.052 1.00 76.81 125 PRO A C 1
ATOM 978 O O . PRO A 1 125 ? -0.262 7.781 12.241 1.00 76.81 125 PRO A O 1
ATOM 981 N N . PRO A 1 126 ? 0.347 8.665 10.262 1.00 66.69 126 PRO A N 1
ATOM 982 C CA . PRO A 1 126 ? 1.584 9.204 10.808 1.00 66.69 126 PRO A CA 1
ATOM 983 C C . PRO A 1 126 ? 1.254 10.303 11.827 1.00 66.69 126 PRO A C 1
ATOM 985 O O . PRO A 1 126 ? 0.261 11.014 11.657 1.00 66.69 126 PRO A O 1
ATOM 988 N N . LYS A 1 127 ? 2.054 10.380 12.894 1.00 59.62 127 LYS A N 1
ATOM 989 C CA . LYS A 1 127 ? 1.895 11.363 13.974 1.00 59.62 127 LYS A CA 1
ATOM 990 C C . LYS A 1 127 ? 2.249 12.775 13.526 1.00 59.62 127 LYS A C 1
ATOM 992 O O . LYS A 1 127 ? 3.141 12.898 12.657 1.00 59.62 127 LYS A O 1
#

Organism: NCBI:txid56615